Protein AF-A0A8S2YXS5-F1 (afdb_monomer_lite)

Secondary structure (DSSP, 8-state):
----GGG--PPPP-GGG---HHHHHHHHHHHHHHHHHHHHHHHHHHHHHHHHHHHHHHHHHHHHHHHHHHHHHHHTS---

Foldseek 3Di:
DDPPPPPPPDDDDDLVPDPPPVVSVVVVVVVVVVVVVVVVVVVVVVVVVVVVVVVVVVVVVVVVVVVVVVVVVVVPDDDD

Structure (mmCIF, N/CA/C/O backbone):
data_AF-A0A8S2YXS5-F1
#
_entry.id   AF-A0A8S2YXS5-F1
#
loop_
_atom_site.group_PDB
_atom_site.id
_atom_site.type_symbol
_atom_site.label_atom_id
_atom_site.label_alt_id
_atom_site.label_comp_id
_atom_site.label_asym_id
_atom_site.label_entity_id
_atom_site.label_seq_id
_atom_site.pdbx_PDB_ins_code
_atom_site.Cartn_x
_atom_site.Cartn_y
_atom_site.Cartn_z
_atom_site.occupancy
_atom_site.B_iso_or_equiv
_atom_site.auth_seq_id
_atom_site.auth_comp_id
_atom_site.auth_asym_id
_atom_site.auth_atom_id
_atom_site.pdbx_PDB_model_num
ATOM 1 N N . PRO A 1 1 ? 13.909 -27.197 22.653 1.00 43.78 1 PRO A N 1
ATOM 2 C CA . PRO A 1 1 ? 12.693 -26.363 22.836 1.00 43.78 1 PRO A CA 1
ATOM 3 C C . PRO A 1 1 ? 12.323 -25.669 21.514 1.00 43.78 1 PRO A C 1
ATOM 5 O O . PRO A 1 1 ? 13.129 -24.921 20.975 1.00 43.78 1 PRO A O 1
ATOM 8 N N . LYS A 1 2 ? 11.168 -26.030 20.941 1.00 46.91 2 LYS A N 1
ATOM 9 C CA . LYS A 1 2 ? 10.710 -25.632 19.599 1.00 46.91 2 LYS A CA 1
ATOM 10 C C . LYS A 1 2 ? 10.247 -24.167 19.603 1.00 46.91 2 LYS A C 1
ATOM 12 O O . LYS A 1 2 ? 9.270 -23.840 20.263 1.00 46.91 2 LYS A O 1
ATOM 17 N N . SER A 1 3 ? 10.936 -23.294 18.876 1.00 54.34 3 SER A N 1
ATOM 18 C CA . SER A 1 3 ? 10.716 -21.839 18.839 1.00 54.34 3 SER A CA 1
ATOM 19 C C . SER A 1 3 ? 9.697 -21.392 17.775 1.00 54.34 3 SER A C 1
ATOM 21 O O . SER A 1 3 ? 9.977 -20.478 17.006 1.00 54.34 3 SER A O 1
ATOM 23 N N . PHE A 1 4 ? 8.531 -22.043 17.697 1.00 50.84 4 PHE A N 1
ATOM 24 C CA . PHE A 1 4 ? 7.521 -21.781 16.650 1.00 50.84 4 PHE A CA 1
ATOM 25 C C . PHE A 1 4 ? 6.099 -21.493 17.172 1.00 50.84 4 PHE A C 1
ATOM 27 O O . PHE A 1 4 ? 5.152 -21.498 16.394 1.00 50.84 4 PHE A O 1
ATOM 34 N N . ASP A 1 5 ? 5.928 -21.199 18.464 1.00 50.69 5 ASP A N 1
ATOM 35 C CA . ASP A 1 5 ? 4.605 -20.897 19.052 1.00 50.69 5 ASP A CA 1
ATOM 36 C C . ASP A 1 5 ? 4.237 -19.395 19.066 1.00 50.69 5 ASP A C 1
ATOM 38 O O . ASP A 1 5 ? 3.219 -19.001 19.631 1.00 50.69 5 ASP A O 1
ATOM 42 N N . SER A 1 6 ? 5.022 -18.524 18.424 1.00 53.91 6 SER A N 1
ATOM 43 C CA . SER A 1 6 ? 4.774 -17.070 18.376 1.00 53.91 6 SE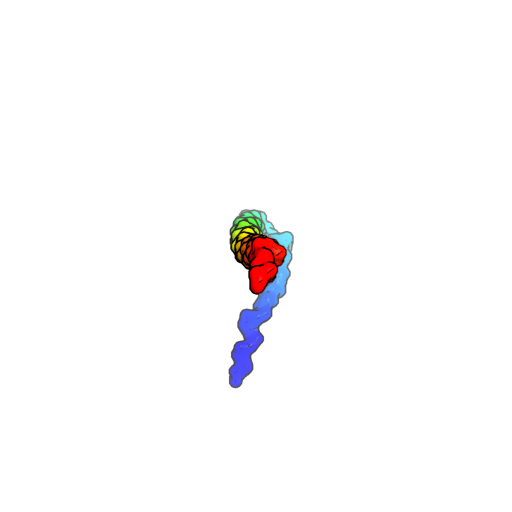R A CA 1
ATOM 44 C C . SER A 1 6 ? 3.701 -16.635 17.366 1.00 53.91 6 SER A C 1
ATOM 46 O O . SER A 1 6 ? 3.354 -15.458 17.317 1.00 53.91 6 SER A O 1
ATOM 48 N N . LEU A 1 7 ? 3.147 -17.569 16.586 1.00 59.97 7 LEU A N 1
ATOM 49 C CA . LEU A 1 7 ? 2.065 -17.321 15.622 1.00 59.97 7 LEU A CA 1
ATOM 50 C C . LEU A 1 7 ? 0.697 -17.823 16.100 1.00 59.97 7 LEU A C 1
ATOM 52 O O . LEU A 1 7 ? -0.222 -17.945 15.290 1.00 59.97 7 LEU A O 1
ATOM 56 N N . ARG A 1 8 ? 0.518 -18.104 17.399 1.00 59.03 8 ARG A N 1
ATOM 57 C CA . ARG A 1 8 ? -0.831 -18.287 17.951 1.00 59.03 8 ARG A CA 1
ATOM 58 C C . ARG A 1 8 ? -1.582 -16.964 17.851 1.00 59.03 8 ARG A C 1
ATOM 60 O O . ARG A 1 8 ? -1.509 -16.130 18.747 1.00 59.03 8 ARG A O 1
ATOM 67 N N . ILE A 1 9 ? -2.293 -16.787 16.739 1.00 59.97 9 ILE A N 1
ATOM 68 C CA . ILE A 1 9 ? -3.295 -15.741 16.579 1.00 59.97 9 ILE A CA 1
ATOM 69 C C . ILE A 1 9 ? -4.309 -15.982 17.704 1.00 59.97 9 ILE A C 1
ATOM 71 O O . ILE A 1 9 ? -4.913 -17.059 17.737 1.00 59.97 9 ILE A O 1
ATOM 75 N N . PRO A 1 10 ? -4.449 -15.054 18.667 1.00 66.06 10 PRO A N 1
ATOM 76 C CA . PRO A 1 10 ? -5.420 -15.204 19.737 1.00 66.06 10 PRO A CA 1
ATOM 77 C C . PRO A 1 10 ? -6.805 -15.412 19.135 1.00 66.06 10 PRO A C 1
ATOM 79 O O . PRO A 1 10 ? -7.135 -14.796 18.118 1.00 66.06 10 PRO A O 1
ATOM 82 N N . THR A 1 11 ? -7.612 -16.269 19.759 1.00 70.12 11 THR A N 1
ATOM 83 C CA . THR A 1 11 ? -9.004 -16.456 19.354 1.00 70.12 11 THR A CA 1
ATOM 84 C C . THR A 1 11 ? -9.677 -15.082 19.281 1.00 70.12 11 THR A C 1
ATOM 86 O O . THR A 1 11 ? -9.584 -14.328 20.255 1.00 70.12 11 THR A O 1
ATOM 89 N N . PRO A 1 12 ? -10.300 -14.714 18.147 1.00 73.69 12 PRO A N 1
ATOM 90 C CA . PRO A 1 12 ? -10.905 -13.400 17.999 1.00 73.69 12 PRO A CA 1
ATOM 91 C C . PRO A 1 12 ? -11.954 -13.187 19.092 1.00 73.69 12 PRO A C 1
ATOM 93 O O . PRO A 1 12 ? -12.863 -13.998 19.263 1.00 73.69 12 PRO A O 1
ATOM 96 N N . ILE A 1 13 ? -11.795 -12.107 19.855 1.00 77.75 13 ILE A N 1
ATOM 97 C CA . ILE A 1 13 ? -12.757 -11.704 20.881 1.00 77.75 13 ILE A CA 1
ATOM 98 C C . ILE A 1 13 ? -13.937 -11.058 20.161 1.00 77.75 13 ILE A C 1
ATOM 100 O O . ILE A 1 13 ? -13.768 -10.044 19.483 1.00 77.75 13 ILE A O 1
ATOM 104 N N . ASP A 1 14 ? -15.131 -11.620 20.326 1.00 83.94 14 ASP A N 1
ATOM 105 C CA . ASP 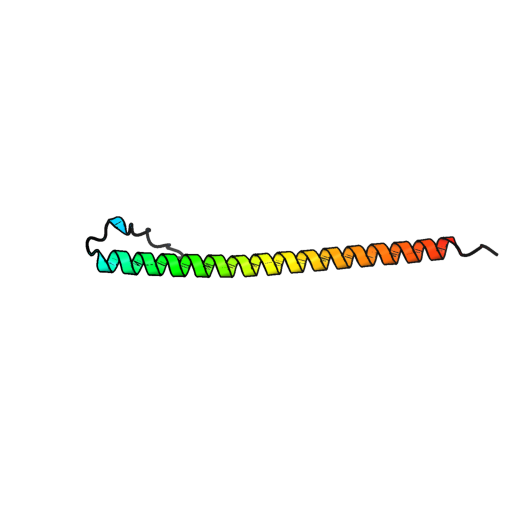A 1 14 ? -16.350 -10.956 19.877 1.00 83.94 14 ASP A CA 1
ATOM 106 C C . ASP A 1 14 ? -16.641 -9.762 20.794 1.00 83.94 14 ASP A C 1
ATOM 108 O O . ASP A 1 14 ? -17.036 -9.920 21.951 1.00 83.94 14 ASP A O 1
ATOM 112 N N . LEU A 1 15 ? -16.447 -8.548 20.275 1.00 84.19 15 LEU A N 1
ATOM 113 C CA . LEU A 1 15 ? -16.661 -7.304 21.016 1.00 84.19 15 LEU A CA 1
ATOM 114 C C . LEU A 1 15 ? -18.113 -7.144 21.498 1.00 84.19 15 LEU A C 1
ATOM 116 O O . LEU A 1 15 ? -18.350 -6.417 22.463 1.00 84.19 15 LEU A O 1
ATOM 120 N N . ASN A 1 16 ? -19.080 -7.838 20.887 1.00 86.81 16 ASN A N 1
ATOM 121 C CA . ASN A 1 16 ? -20.479 -7.810 21.322 1.00 86.81 16 ASN A CA 1
ATOM 122 C C . ASN A 1 16 ? -20.700 -8.530 22.657 1.00 86.81 16 ASN A C 1
ATOM 124 O O . ASN A 1 16 ? -21.671 -8.238 23.353 1.00 86.81 16 ASN A O 1
ATOM 128 N N . THR A 1 17 ? -19.779 -9.416 23.047 1.00 90.31 17 THR A N 1
ATOM 129 C CA . THR A 1 17 ? -19.822 -10.120 24.339 1.00 90.31 17 THR A CA 1
ATOM 130 C C . THR A 1 17 ? -19.395 -9.234 25.515 1.00 90.31 17 THR A C 1
ATOM 132 O O . THR A 1 17 ? -19.604 -9.596 26.671 1.00 90.31 17 THR A O 1
ATOM 135 N N . ILE A 1 18 ? -18.837 -8.046 25.249 1.00 89.62 18 ILE A N 1
ATOM 136 C CA . ILE A 1 18 ? -18.421 -7.091 26.279 1.00 89.62 18 ILE A CA 1
ATOM 137 C C . ILE A 1 18 ? -19.648 -6.313 26.776 1.00 89.62 18 ILE A C 1
ATOM 139 O O . ILE A 1 18 ? -20.256 -5.538 26.031 1.00 89.62 18 ILE A O 1
ATOM 143 N N . HIS A 1 19 ? -19.996 -6.505 28.053 1.00 92.69 19 HIS A N 1
ATOM 144 C CA . HIS A 1 19 ? -21.121 -5.822 28.707 1.00 92.69 19 HIS A CA 1
ATOM 145 C C . HIS A 1 19 ? -20.872 -4.333 28.967 1.00 92.69 19 HIS A C 1
ATOM 147 O O . HIS A 1 19 ? -21.807 -3.536 28.902 1.00 92.69 19 HIS A O 1
ATOM 153 N N . ASP A 1 20 ? -19.625 -3.944 29.243 1.00 95.69 20 ASP A N 1
ATOM 154 C CA . ASP A 1 20 ? -19.262 -2.539 29.426 1.00 95.69 20 ASP A CA 1
ATOM 155 C C . ASP A 1 20 ? -19.326 -1.796 28.082 1.00 95.69 20 ASP A C 1
ATOM 157 O O . ASP A 1 20 ? -18.489 -1.979 27.192 1.00 95.69 20 ASP A O 1
ATOM 161 N N . VAL A 1 21 ? -20.338 -0.937 27.952 1.00 93.94 21 VAL A N 1
ATOM 162 C CA . VAL A 1 21 ? -20.609 -0.146 26.747 1.00 93.94 21 VAL A CA 1
ATOM 163 C C . VAL A 1 21 ? -19.455 0.804 26.422 1.00 93.94 21 VAL A C 1
ATOM 165 O O . VAL A 1 21 ? -19.075 0.916 25.255 1.00 93.94 21 VAL A O 1
ATOM 168 N N . ASN A 1 22 ? -18.868 1.450 27.433 1.00 95.44 22 ASN A N 1
ATOM 169 C CA . ASN A 1 22 ? -17.785 2.413 27.242 1.00 95.44 22 ASN A CA 1
ATOM 170 C C . ASN A 1 22 ? -16.510 1.703 26.785 1.00 95.44 22 ASN A C 1
ATOM 172 O O . ASN A 1 22 ? -15.827 2.163 25.866 1.00 95.44 22 ASN A O 1
ATOM 176 N N . LEU A 1 23 ? -16.197 0.557 27.395 1.00 92.50 23 LEU A N 1
ATOM 177 C CA . LEU A 1 23 ? -15.066 -0.270 26.985 1.00 92.50 23 LEU A CA 1
ATOM 178 C C . LEU A 1 23 ? -15.244 -0.782 25.552 1.00 92.50 23 LEU A C 1
ATOM 180 O O . LEU A 1 23 ? -14.327 -0.658 24.737 1.00 92.50 23 LEU A O 1
ATOM 184 N N . ARG A 1 24 ? -16.431 -1.303 25.223 1.00 94.25 24 ARG A N 1
ATOM 185 C CA . ARG A 1 24 ? -16.759 -1.795 23.881 1.00 94.25 24 ARG A CA 1
ATOM 186 C C . ARG A 1 24 ? -16.608 -0.705 22.822 1.00 94.25 24 ARG A C 1
ATOM 188 O O . ARG A 1 24 ? -15.992 -0.946 21.785 1.00 94.25 24 ARG A O 1
ATOM 195 N N . GLN A 1 25 ? -17.120 0.498 23.082 1.00 93.81 25 GLN A N 1
ATOM 196 C CA . GLN A 1 25 ? -17.002 1.623 22.154 1.00 93.81 25 GLN A CA 1
ATOM 197 C C . GLN A 1 25 ? -15.540 2.034 21.941 1.00 93.81 25 GLN A C 1
ATOM 199 O O . GLN A 1 25 ? -15.099 2.157 20.799 1.00 93.81 25 GLN A O 1
ATOM 204 N N . ARG A 1 26 ? -14.757 2.158 23.020 1.00 93.94 26 ARG A N 1
ATOM 205 C CA . ARG A 1 26 ? -13.325 2.482 22.926 1.00 93.94 26 ARG A CA 1
ATOM 206 C C . ARG A 1 26 ? -12.554 1.450 22.108 1.00 93.94 26 ARG A C 1
ATOM 208 O O . ARG A 1 26 ? -11.712 1.829 21.299 1.00 93.94 26 ARG A O 1
ATOM 215 N N . LEU A 1 27 ? -12.825 0.160 22.304 1.00 92.00 27 LEU A N 1
ATOM 216 C CA . LEU A 1 27 ? -12.178 -0.909 21.539 1.00 92.00 27 LEU A CA 1
ATOM 217 C C . LEU A 1 27 ? -12.561 -0.856 20.056 1.00 92.00 27 LEU A C 1
ATOM 219 O O . LEU A 1 27 ? -11.674 -0.920 19.208 1.00 92.00 27 LEU A O 1
ATOM 223 N N . ASN A 1 28 ? -13.842 -0.643 19.743 1.00 91.81 28 ASN A N 1
ATOM 224 C CA . ASN A 1 28 ? -14.306 -0.466 18.364 1.00 91.81 28 ASN A CA 1
ATOM 225 C C . ASN A 1 28 ? -13.585 0.688 17.657 1.00 91.81 28 ASN A C 1
ATOM 227 O O . ASN A 1 28 ? -13.074 0.514 16.550 1.00 91.81 28 ASN A O 1
ATOM 231 N N . GLU A 1 29 ? -13.485 1.849 18.304 1.00 93.94 29 GLU A N 1
ATOM 232 C CA . GLU A 1 29 ? -12.787 3.010 17.742 1.00 93.94 29 GLU A CA 1
ATOM 233 C C . GLU A 1 29 ? -11.299 2.726 17.489 1.00 93.94 29 GLU A C 1
ATOM 235 O O . GLU A 1 29 ? -10.745 3.141 16.470 1.00 93.94 29 GLU A O 1
ATOM 240 N N . GLN A 1 30 ? -10.632 2.004 18.395 1.00 91.00 30 GLN A N 1
ATOM 241 C CA . GLN A 1 30 ? -9.231 1.618 18.210 1.00 91.00 30 GLN A CA 1
ATOM 242 C C . GLN A 1 30 ? -9.064 0.642 17.041 1.00 91.00 30 GLN A C 1
ATOM 244 O O . GLN A 1 30 ? -8.185 0.843 16.201 1.00 91.00 30 GLN A O 1
ATOM 249 N N . CYS A 1 31 ? -9.931 -0.367 16.934 1.00 90.88 31 CYS A N 1
ATOM 250 C CA . CYS A 1 31 ? -9.932 -1.302 15.810 1.00 90.88 31 CYS A CA 1
ATOM 251 C C . CYS A 1 31 ? -10.135 -0.578 14.474 1.00 90.88 31 CYS A C 1
ATOM 253 O O . CYS A 1 31 ? -9.392 -0.833 13.527 1.00 90.88 31 CYS A O 1
ATOM 255 N N . GLN A 1 32 ? -11.072 0.372 14.404 1.00 90.31 32 GLN A N 1
ATOM 256 C CA . GLN A 1 32 ? -11.291 1.179 13.202 1.00 90.31 32 GLN A CA 1
ATOM 257 C C . GLN A 1 32 ? -10.058 2.012 12.829 1.00 90.31 32 GLN A C 1
ATOM 259 O O . GLN A 1 32 ? -9.655 2.016 11.666 1.00 90.31 32 GLN A O 1
ATOM 264 N N . LYS A 1 33 ? -9.404 2.660 13.802 1.00 93.06 33 LYS A N 1
ATOM 265 C CA . LYS A 1 33 ? -8.167 3.425 13.558 1.00 93.06 33 LYS A CA 1
ATOM 266 C C . LYS A 1 33 ? -7.034 2.540 13.042 1.00 93.06 33 LYS A C 1
ATOM 268 O O . LYS A 1 33 ? -6.308 2.949 12.136 1.00 93.06 33 LYS A O 1
ATOM 273 N N . ILE A 1 34 ? -6.874 1.338 13.599 1.00 90.06 34 ILE A N 1
ATOM 274 C CA . ILE A 1 34 ? -5.872 0.367 13.138 1.00 90.06 34 ILE A CA 1
ATOM 275 C C . ILE A 1 34 ? -6.188 -0.073 11.709 1.00 90.06 34 ILE A C 1
ATOM 277 O O . ILE A 1 34 ? -5.308 -0.019 10.855 1.00 90.06 34 ILE A O 1
ATOM 281 N N . LEU A 1 35 ? -7.440 -0.442 11.428 1.00 90.06 35 LEU A N 1
ATOM 282 C CA . LEU A 1 35 ? -7.866 -0.871 10.098 1.00 90.06 35 LEU A CA 1
ATOM 283 C C . LEU A 1 35 ? -7.625 0.223 9.052 1.00 90.06 35 LEU A C 1
ATOM 285 O O . LEU A 1 35 ? -7.065 -0.053 7.991 1.00 90.06 35 LEU A O 1
ATOM 289 N N . GLN A 1 36 ? -7.989 1.466 9.369 1.00 91.25 36 GLN A N 1
ATOM 290 C CA . GLN A 1 36 ? -7.763 2.613 8.496 1.00 91.25 36 GLN A CA 1
ATOM 291 C C . GLN A 1 36 ? -6.269 2.812 8.220 1.00 91.25 36 GLN A C 1
ATOM 293 O O . GLN A 1 36 ? -5.873 2.899 7.061 1.00 91.25 36 GLN A O 1
ATOM 298 N N . ARG A 1 37 ? -5.425 2.814 9.262 1.00 88.94 37 ARG A N 1
ATOM 299 C CA . ARG A 1 37 ? -3.965 2.952 9.114 1.00 88.94 37 ARG A CA 1
ATOM 300 C C . ARG A 1 37 ? -3.363 1.839 8.263 1.00 88.94 37 ARG A C 1
ATOM 302 O O . ARG A 1 37 ? -2.588 2.124 7.355 1.00 88.94 37 ARG A O 1
ATOM 309 N N . THR A 1 38 ? -3.726 0.585 8.524 1.00 88.25 38 THR A N 1
ATOM 310 C CA . THR A 1 38 ? -3.228 -0.562 7.754 1.00 88.25 38 THR A CA 1
ATOM 311 C C . THR A 1 38 ? -3.664 -0.476 6.296 1.00 88.25 38 THR A C 1
ATOM 313 O O . THR A 1 38 ? -2.853 -0.718 5.405 1.00 88.25 38 THR A O 1
ATOM 316 N N . THR A 1 39 ? -4.907 -0.064 6.041 1.00 90.25 39 THR A N 1
ATOM 317 C CA . THR A 1 39 ? -5.422 0.138 4.680 1.00 90.25 39 THR A CA 1
ATOM 318 C C . THR A 1 39 ? -4.646 1.235 3.953 1.00 90.25 39 THR A C 1
ATOM 320 O O . THR A 1 39 ? -4.191 1.018 2.832 1.00 90.25 39 THR A O 1
ATOM 323 N N . SER A 1 40 ? -4.421 2.384 4.598 1.00 89.94 40 SER A N 1
ATOM 324 C CA . SER A 1 40 ? -3.615 3.470 4.028 1.00 89.94 40 SER A CA 1
ATOM 325 C C . SER A 1 40 ? -2.182 3.026 3.725 1.00 89.94 40 SER A C 1
ATOM 327 O O . SER A 1 40 ? -1.679 3.293 2.637 1.00 89.94 40 SER A O 1
ATOM 329 N N . ASN A 1 41 ? -1.536 2.292 4.634 1.00 90.56 41 ASN A N 1
ATOM 330 C CA . ASN A 1 41 ? -0.180 1.785 4.415 1.00 90.56 41 ASN A CA 1
ATOM 331 C C . ASN A 1 41 ? -0.120 0.768 3.267 1.00 90.56 41 ASN A C 1
ATOM 333 O O . ASN A 1 41 ? 0.788 0.831 2.442 1.00 90.56 41 ASN A O 1
ATOM 337 N N . MET A 1 42 ? -1.096 -0.139 3.174 1.00 91.31 42 MET A N 1
ATOM 338 C CA . MET A 1 42 ? -1.202 -1.062 2.040 1.00 91.31 42 MET A CA 1
ATOM 339 C C . MET A 1 42 ? -1.368 -0.310 0.720 1.00 91.31 42 MET A C 1
ATOM 341 O O . MET A 1 42 ? -0.742 -0.678 -0.270 1.00 91.31 42 MET A O 1
ATOM 345 N N . MET A 1 43 ? -2.151 0.770 0.701 1.00 92.00 43 MET A N 1
ATOM 346 C CA . MET A 1 43 ? -2.315 1.590 -0.497 1.00 92.00 43 MET A CA 1
ATOM 347 C C . MET A 1 43 ? -0.991 2.213 -0.957 1.00 92.00 43 MET A C 1
ATOM 349 O O . MET A 1 43 ? -0.694 2.174 -2.148 1.00 92.00 43 MET A O 1
ATOM 353 N N . LEU A 1 44 ? -0.160 2.703 -0.032 1.00 92.25 44 LEU A N 1
ATOM 354 C CA . LEU A 1 44 ? 1.181 3.204 -0.359 1.00 92.25 44 LEU A CA 1
ATOM 355 C C . LEU A 1 44 ? 2.078 2.112 -0.960 1.00 92.25 44 LEU A C 1
ATOM 357 O O . LEU A 1 44 ? 2.781 2.363 -1.935 1.00 92.25 44 LEU A O 1
ATOM 361 N N . ILE A 1 45 ? 2.016 0.889 -0.424 1.00 93.88 45 ILE A N 1
ATOM 362 C CA . ILE A 1 45 ? 2.747 -0.260 -0.979 1.00 93.88 45 ILE A CA 1
ATOM 363 C C . ILE A 1 45 ? 2.280 -0.551 -2.411 1.00 93.88 45 ILE A C 1
ATOM 365 O O . ILE A 1 45 ? 3.107 -0.734 -3.304 1.00 93.88 45 ILE A O 1
ATOM 369 N N . TYR A 1 46 ? 0.967 -0.561 -2.657 1.00 92.06 46 TYR A N 1
ATOM 370 C CA . TYR A 1 46 ? 0.428 -0.782 -3.999 1.00 92.06 46 TYR A CA 1
ATOM 371 C C . TYR A 1 46 ? 0.849 0.307 -4.991 1.00 92.06 46 TYR A C 1
ATOM 373 O O . TYR A 1 46 ? 1.191 -0.026 -6.126 1.00 92.06 46 TYR A O 1
ATOM 381 N N . ILE A 1 47 ? 0.874 1.574 -4.567 1.00 92.56 47 ILE A N 1
ATOM 382 C CA . ILE A 1 47 ? 1.368 2.691 -5.385 1.00 92.56 47 ILE A CA 1
ATOM 383 C C . ILE A 1 47 ? 2.838 2.463 -5.753 1.00 92.56 47 ILE A C 1
ATOM 385 O O . ILE A 1 47 ? 3.167 2.457 -6.936 1.00 92.56 47 ILE A O 1
ATOM 389 N N . ALA A 1 48 ? 3.697 2.159 -4.776 1.00 95.19 48 ALA A N 1
ATOM 390 C CA . ALA A 1 48 ? 5.119 1.916 -5.023 1.00 95.19 48 ALA A CA 1
ATOM 391 C C . ALA A 1 48 ? 5.364 0.738 -5.989 1.00 95.19 48 ALA A C 1
ATOM 393 O O . ALA A 1 48 ? 6.246 0.793 -6.852 1.00 95.19 48 ALA A O 1
ATOM 394 N N . ILE A 1 49 ? 4.562 -0.329 -5.890 1.00 96.56 49 ILE A N 1
ATOM 395 C CA . ILE A 1 49 ? 4.620 -1.464 -6.824 1.00 96.56 49 ILE A CA 1
ATOM 396 C C . ILE A 1 49 ? 4.200 -1.031 -8.233 1.00 96.56 49 ILE A C 1
ATOM 398 O O . ILE A 1 49 ? 4.841 -1.421 -9.212 1.00 96.56 49 ILE A O 1
ATOM 402 N N . ALA A 1 50 ? 3.125 -0.250 -8.352 1.00 96.00 50 ALA A N 1
ATOM 403 C CA . ALA A 1 50 ? 2.636 0.239 -9.636 1.00 96.00 50 ALA A CA 1
ATOM 404 C C . ALA A 1 50 ? 3.658 1.160 -10.320 1.00 96.00 50 ALA A C 1
ATOM 406 O O . ALA A 1 50 ? 3.948 0.962 -11.498 1.00 96.00 50 ALA A O 1
ATOM 407 N N . GLU A 1 51 ? 4.255 2.096 -9.580 1.00 96.50 51 GLU A N 1
ATOM 408 C CA . GLU A 1 51 ? 5.309 2.997 -10.068 1.00 96.50 51 GLU A CA 1
ATOM 409 C C . GLU A 1 51 ? 6.548 2.225 -10.533 1.00 96.50 51 GLU A C 1
ATOM 411 O O . GLU A 1 51 ? 7.079 2.480 -11.614 1.00 96.50 51 GLU A O 1
ATOM 416 N N . THR A 1 52 ? 6.974 1.223 -9.759 1.00 97.06 52 THR A N 1
ATOM 417 C CA . THR A 1 52 ? 8.111 0.365 -10.126 1.00 97.06 52 THR A CA 1
ATOM 418 C C . THR A 1 52 ? 7.846 -0.360 -11.443 1.00 97.06 52 THR A C 1
ATOM 420 O O . THR A 1 52 ? 8.656 -0.290 -12.368 1.00 97.06 52 THR A O 1
ATOM 423 N N . LYS A 1 53 ? 6.677 -1.000 -11.570 1.00 96.81 53 LYS A N 1
ATOM 424 C CA . LYS A 1 53 ? 6.283 -1.684 -12.808 1.00 96.81 53 LYS A CA 1
ATOM 425 C C . LYS A 1 53 ? 6.198 -0.715 -13.980 1.00 96.81 53 LYS A C 1
ATOM 427 O O . LYS A 1 53 ? 6.668 -1.043 -15.064 1.00 96.81 53 LYS A O 1
ATOM 432 N N . TYR A 1 54 ? 5.618 0.465 -13.777 1.00 97.19 54 TYR A N 1
ATOM 433 C CA . TYR A 1 54 ? 5.557 1.497 -14.807 1.00 97.19 54 TYR A CA 1
ATOM 434 C C . TYR A 1 54 ? 6.957 1.858 -15.322 1.00 97.19 54 TYR A C 1
ATOM 436 O O . TYR A 1 54 ? 7.189 1.813 -16.528 1.00 97.19 54 TYR A O 1
ATOM 444 N N . ASN A 1 55 ? 7.913 2.109 -14.425 1.00 97.31 55 ASN A N 1
ATOM 445 C CA . ASN A 1 55 ? 9.291 2.441 -14.796 1.00 97.31 55 ASN A CA 1
ATOM 446 C C . ASN A 1 55 ? 9.991 1.308 -15.565 1.00 97.31 55 ASN A C 1
ATOM 448 O O . ASN A 1 55 ? 10.713 1.564 -16.534 1.00 97.31 55 ASN A O 1
ATOM 452 N N . GLU A 1 56 ? 9.763 0.049 -15.182 1.00 97.00 56 GLU A N 1
ATOM 453 C CA . GLU A 1 56 ? 10.275 -1.110 -15.923 1.00 97.00 56 GLU A CA 1
ATOM 454 C C . GLU A 1 56 ? 9.728 -1.162 -17.354 1.00 97.00 56 GLU A C 1
ATOM 456 O O . GLU A 1 56 ? 10.481 -1.394 -18.305 1.00 97.00 56 GLU A O 1
ATOM 461 N N . TRP A 1 57 ? 8.420 -0.949 -17.523 1.00 96.44 57 TRP A N 1
ATOM 462 C CA . TRP A 1 57 ? 7.781 -0.934 -18.839 1.00 96.44 57 TRP A CA 1
ATOM 463 C C . TRP A 1 57 ? 8.246 0.245 -19.685 1.00 96.44 57 TRP A C 1
ATOM 465 O O . TRP A 1 57 ? 8.567 0.048 -20.856 1.00 96.44 57 TRP A O 1
ATOM 475 N N . GLN A 1 58 ? 8.364 1.429 -19.086 1.00 97.25 58 GLN A N 1
ATOM 476 C CA . GLN A 1 58 ? 8.881 2.622 -19.749 1.00 97.25 58 GLN A CA 1
ATOM 477 C C . GLN A 1 58 ? 10.303 2.384 -20.271 1.00 97.25 58 GLN A C 1
ATOM 479 O O . GLN A 1 58 ? 10.584 2.605 -21.445 1.00 97.25 58 GLN A O 1
ATOM 484 N N . THR A 1 59 ? 11.176 1.806 -19.443 1.00 97.06 59 THR A N 1
ATOM 485 C CA . THR A 1 59 ? 12.558 1.484 -19.833 1.00 97.06 59 THR A CA 1
ATOM 486 C C . THR A 1 59 ? 12.607 0.492 -20.999 1.00 97.06 59 THR A C 1
ATOM 488 O O . THR A 1 59 ? 13.395 0.654 -21.934 1.00 97.06 59 THR A O 1
ATOM 491 N N . LYS A 1 60 ? 11.763 -0.550 -20.970 1.00 96.81 60 LYS A N 1
ATOM 492 C CA . LYS A 1 60 ? 11.665 -1.528 -22.067 1.00 96.81 60 LYS A CA 1
ATOM 493 C C . LYS A 1 60 ? 11.178 -0.875 -23.358 1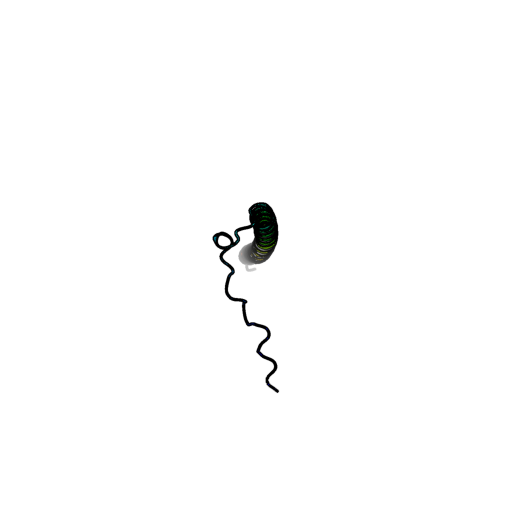.00 96.81 60 LYS A C 1
ATOM 495 O O . LYS A 1 60 ? 11.713 -1.178 -24.423 1.00 96.81 60 LYS A O 1
ATOM 500 N N . PHE A 1 61 ? 10.194 0.012 -23.257 1.00 96.12 61 PHE A N 1
ATOM 501 C CA . PHE A 1 61 ? 9.661 0.754 -24.391 1.00 96.12 61 PHE A CA 1
ATOM 502 C C . PHE A 1 61 ? 10.722 1.666 -25.016 1.00 96.12 61 PHE A C 1
ATOM 504 O O . PHE A 1 61 ? 10.974 1.579 -26.218 1.00 96.12 61 PHE A O 1
ATOM 511 N N . ASP A 1 62 ? 11.414 2.466 -24.204 1.00 96.31 62 ASP A N 1
ATOM 512 C CA . ASP A 1 62 ? 12.452 3.384 -24.681 1.00 96.31 62 ASP A CA 1
ATOM 513 C C . ASP A 1 62 ? 13.604 2.632 -25.352 1.00 96.31 62 ASP A C 1
ATOM 515 O O . ASP A 1 62 ? 14.114 3.049 -26.397 1.00 96.31 62 ASP A O 1
ATOM 519 N N . LYS A 1 63 ? 13.985 1.473 -24.801 1.00 96.31 63 LYS A N 1
ATOM 520 C CA . LYS A 1 63 ? 14.967 0.588 -25.431 1.00 96.31 63 LYS A CA 1
ATOM 521 C C . LYS A 1 63 ? 14.491 0.105 -26.803 1.00 96.31 63 LYS A C 1
ATOM 523 O O . LYS A 1 63 ? 15.230 0.251 -27.772 1.00 96.31 63 LYS A O 1
ATOM 528 N N . ALA A 1 64 ? 13.265 -0.409 -26.900 1.00 94.69 64 ALA 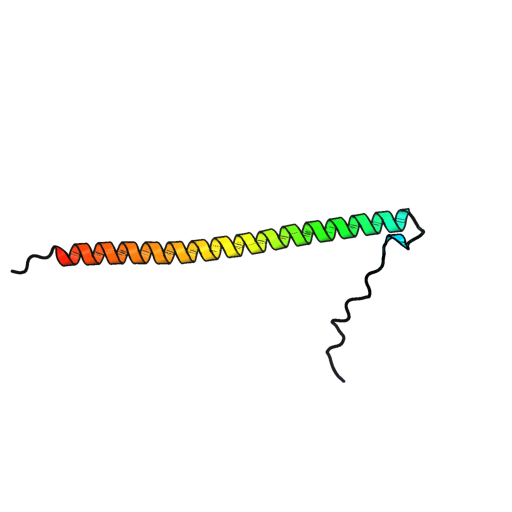A N 1
ATOM 529 C CA . ALA A 1 64 ? 12.708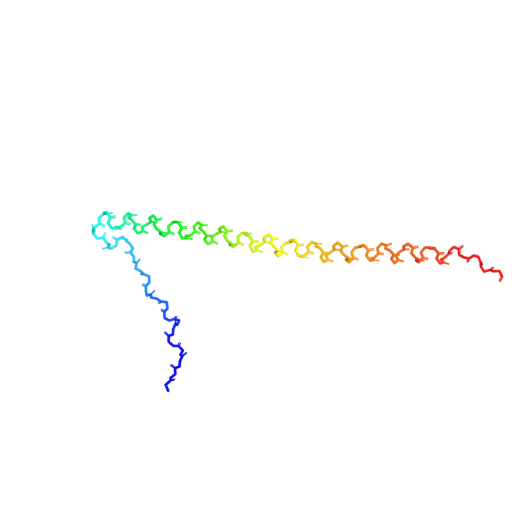 -0.896 -28.161 1.00 94.69 64 ALA A CA 1
ATOM 530 C C . ALA A 1 64 ? 12.634 0.210 -29.229 1.00 94.69 64 ALA A C 1
ATOM 532 O O . ALA A 1 64 ? 13.007 -0.011 -30.380 1.00 94.69 64 ALA A O 1
ATOM 533 N N . MET A 1 65 ? 12.230 1.422 -28.840 1.00 94.44 65 MET A N 1
ATOM 534 C CA . MET A 1 65 ? 12.189 2.582 -29.735 1.00 94.44 65 MET A CA 1
ATOM 535 C C . MET A 1 65 ? 13.580 2.996 -30.221 1.00 94.44 65 MET A C 1
ATOM 537 O O . MET A 1 65 ? 13.758 3.332 -31.394 1.00 9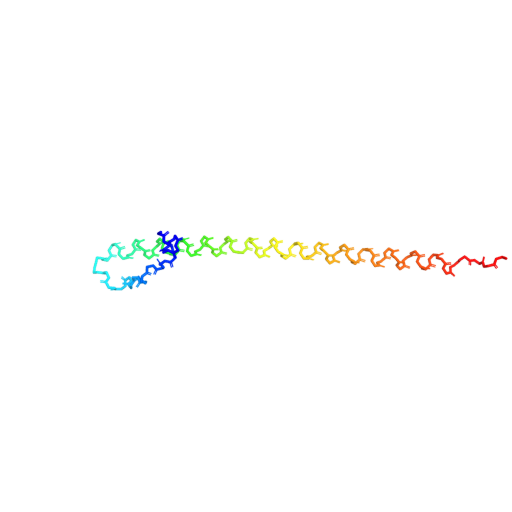4.44 65 MET A O 1
ATOM 541 N N . ASN A 1 66 ? 14.579 2.970 -29.341 1.00 94.12 66 ASN A N 1
ATOM 542 C CA . ASN A 1 66 ? 15.958 3.274 -29.713 1.00 94.12 66 ASN A CA 1
ATOM 543 C C . ASN A 1 66 ? 16.546 2.213 -30.650 1.00 94.12 66 ASN A C 1
ATOM 545 O O . ASN A 1 66 ? 17.221 2.568 -31.617 1.00 94.12 66 ASN A O 1
ATOM 549 N N . ASP A 1 67 ? 16.269 0.935 -30.400 1.00 93.62 67 ASP A N 1
ATOM 550 C CA . ASP A 1 67 ? 16.711 -0.160 -31.264 1.00 93.62 67 ASP A CA 1
ATOM 551 C C . ASP A 1 67 ? 16.044 -0.067 -32.648 1.00 93.62 67 ASP A C 1
ATOM 553 O O . ASP A 1 67 ? 16.729 -0.172 -33.665 1.00 93.62 67 ASP A O 1
ATOM 557 N N . MET A 1 68 ? 14.748 0.262 -32.712 1.00 91.38 68 MET A N 1
ATOM 558 C CA . MET A 1 68 ? 14.043 0.516 -33.975 1.00 91.38 68 MET A CA 1
ATOM 559 C C . MET A 1 68 ? 14.673 1.670 -34.767 1.00 91.38 68 MET A C 1
ATOM 561 O O . MET A 1 68 ? 14.935 1.523 -35.959 1.00 91.38 68 MET A O 1
ATOM 565 N N . LYS A 1 69 ? 14.969 2.803 -34.114 1.00 90.19 69 LYS A N 1
ATOM 566 C CA . LYS A 1 69 ? 15.638 3.945 -34.763 1.00 90.19 69 LYS A CA 1
ATOM 567 C C . LYS A 1 69 ? 17.015 3.575 -35.316 1.00 90.19 69 LYS A C 1
ATOM 569 O O . LYS A 1 69 ? 17.360 4.000 -36.415 1.00 90.19 69 LYS A O 1
ATOM 574 N N . LYS A 1 70 ? 17.803 2.792 -34.572 1.00 87.81 70 LYS A N 1
ATOM 575 C CA . LYS A 1 70 ? 19.129 2.331 -35.015 1.00 87.81 70 LYS A CA 1
ATOM 576 C C . LYS A 1 70 ? 19.045 1.387 -36.210 1.00 87.81 70 LYS A C 1
ATOM 578 O O . LYS A 1 70 ? 19.876 1.493 -37.105 1.00 87.81 70 LYS A O 1
ATOM 583 N N . ASN A 1 71 ? 18.062 0.489 -36.221 1.00 84.12 71 ASN A N 1
ATOM 584 C CA . ASN A 1 71 ? 17.849 -0.432 -37.335 1.00 84.12 71 ASN A CA 1
ATOM 585 C C . ASN A 1 71 ? 17.431 0.327 -38.596 1.00 84.12 71 ASN A C 1
ATOM 587 O O . ASN A 1 71 ? 18.076 0.173 -39.624 1.00 84.12 71 ASN A O 1
ATOM 591 N N . LEU A 1 72 ? 16.476 1.256 -38.476 1.00 79.62 72 LEU A N 1
ATOM 592 C CA . LEU A 1 72 ? 16.108 2.146 -39.579 1.00 79.62 72 LEU A CA 1
ATOM 593 C C . LEU A 1 72 ? 17.327 2.907 -40.116 1.00 79.62 72 LEU A C 1
ATOM 595 O O . LEU A 1 72 ? 17.541 2.937 -41.316 1.00 79.62 72 LEU A O 1
ATOM 599 N N . ALA A 1 73 ? 18.173 3.470 -39.250 1.00 74.56 73 ALA A N 1
ATOM 600 C CA . ALA A 1 73 ? 19.377 4.179 -39.688 1.00 74.56 73 ALA A CA 1
ATOM 601 C C . ALA A 1 73 ? 20.416 3.282 -40.398 1.00 74.56 73 ALA A C 1
ATOM 603 O O . ALA A 1 73 ? 21.167 3.786 -41.229 1.00 74.56 73 ALA A O 1
ATOM 604 N N . ARG A 1 74 ? 20.476 1.977 -40.089 1.00 66.81 74 ARG A N 1
ATOM 605 C CA . ARG A 1 74 ? 21.356 1.015 -40.782 1.00 66.81 74 ARG A CA 1
ATOM 606 C C . ARG A 1 74 ? 20.849 0.657 -42.173 1.00 66.81 74 ARG A C 1
ATOM 608 O O . ARG A 1 74 ? 21.663 0.553 -43.082 1.00 66.81 74 ARG A O 1
ATOM 615 N N . ASP A 1 75 ? 19.537 0.534 -42.339 1.00 67.75 75 ASP A N 1
ATOM 616 C CA . ASP A 1 75 ? 18.915 0.171 -43.619 1.00 67.75 75 ASP A CA 1
ATOM 617 C C . ASP A 1 75 ? 18.999 1.304 -44.671 1.00 67.75 75 ASP A C 1
ATOM 619 O O . ASP A 1 75 ? 18.715 1.084 -45.844 1.00 67.75 75 ASP A O 1
ATOM 623 N N . PHE A 1 76 ? 19.420 2.514 -44.272 1.00 60.12 76 PHE A N 1
ATOM 624 C CA . PHE A 1 76 ? 19.627 3.677 -45.150 1.00 60.12 76 PHE A CA 1
ATOM 625 C C . PHE A 1 76 ? 21.095 3.934 -45.543 1.00 60.12 76 PHE A C 1
ATOM 627 O O . PHE A 1 76 ? 21.376 4.961 -46.163 1.00 60.12 76 PHE A O 1
ATOM 634 N N . ILE A 1 77 ? 22.042 3.047 -45.214 1.00 59.41 77 ILE A N 1
ATOM 635 C CA . ILE A 1 77 ? 23.414 3.147 -45.738 1.00 59.41 77 ILE A CA 1
ATOM 636 C C . ILE A 1 77 ? 23.411 2.553 -47.159 1.00 59.41 77 ILE A C 1
ATOM 638 O O . ILE A 1 77 ? 23.196 1.349 -47.285 1.00 59.41 77 ILE A O 1
ATOM 642 N N . PRO A 1 78 ? 23.626 3.344 -48.231 1.00 53.81 78 PRO A N 1
ATOM 643 C CA . PRO A 1 78 ? 23.732 2.788 -49.573 1.00 53.81 78 PRO A CA 1
ATOM 644 C C . PRO A 1 78 ? 25.009 1.949 -49.649 1.00 53.81 78 PRO A C 1
ATOM 646 O O . PRO A 1 78 ? 26.088 2.439 -49.305 1.00 53.81 78 PRO A O 1
ATOM 649 N N . GLU A 1 79 ? 24.887 0.693 -50.078 1.00 56.88 79 GLU A N 1
ATOM 650 C CA . GLU A 1 79 ? 26.039 -0.110 -50.489 1.00 56.88 79 GLU A CA 1
ATOM 651 C C . GLU A 1 79 ? 26.709 0.601 -51.676 1.00 56.88 79 GLU A C 1
ATOM 653 O O . GLU A 1 79 ? 26.119 0.708 -52.753 1.00 56.88 79 GLU A O 1
ATOM 658 N N . ASN A 1 80 ? 27.902 1.157 -51.440 1.00 48.53 80 ASN A N 1
ATOM 659 C CA . ASN A 1 80 ? 28.817 1.621 -52.486 1.00 48.53 80 ASN A CA 1
ATOM 660 C C . ASN A 1 80 ? 29.655 0.451 -52.996 1.00 48.53 80 ASN A C 1
ATOM 662 O O . ASN A 1 80 ? 30.188 -0.287 -52.134 1.00 48.53 80 ASN A O 1
#

Sequence (80 aa):
PKSFDSLRIPTPIDLNTIHDVNLRQRLNEQCQKILQRTTSNMMLIYIAIAETKYNEWQTKFDKAMNDMKKNLARDFIPEN

pLDDT: mean 83.93, std 15.53, range [43.78, 97.31]

Radius of gyration: 28.56 Å; chains: 1; bounding box: 50×30×82 Å

Organism: NCBI:txid392030